Protein AF-A0A495JTK8-F1 (afdb_monomer)

Foldseek 3Di:
DDDDDDPLVVLLVVLVVLLVVLVVLQVVLVVVVVVVVVVVVVQDDDPVSVVVVVVDDCVVVNVVSNVSSVVSNVVSVVSNVVSVVSVVVVVVVVVVVVVVVVVVPPDPDD

pLDDT: mean 86.14, std 15.95, range [39.78, 97.94]

Sequence (110 aa):
MNFVHMETTATAGAMDGIETAGREFGNAWSTLKGRIAADEAGIGSGQLAQAFLPRYQPDPVNSTADELSDAFLGRASVGRQCVEDYLAADRFGASGFGTATDLATRGPGG

Structure (mmCIF, N/CA/C/O backbone):
data_AF-A0A495JTK8-F1
#
_entry.id   AF-A0A495JTK8-F1
#
loop_
_atom_site.group_PDB
_atom_site.id
_atom_site.type_symbol
_atom_site.label_atom_id
_atom_site.label_alt_id
_atom_site.label_comp_id
_atom_site.label_asym_id
_atom_site.label_entity_id
_atom_site.label_seq_id
_atom_site.pdbx_PDB_ins_code
_atom_site.Cartn_x
_atom_site.Cartn_y
_atom_site.Cartn_z
_atom_site.occupancy
_atom_site.B_iso_or_equiv
_atom_site.auth_seq_id
_atom_site.auth_comp_id
_atom_site.auth_asym_id
_atom_site.auth_atom_id
_atom_site.pdbx_PDB_model_num
ATOM 1 N N . MET A 1 1 ? 33.273 -3.454 -22.590 1.00 39.78 1 MET A N 1
ATOM 2 C CA . MET A 1 1 ? 32.315 -2.641 -21.811 1.00 39.78 1 MET A CA 1
ATOM 3 C C . MET A 1 1 ? 31.013 -3.413 -21.757 1.00 39.78 1 MET A C 1
ATOM 5 O O . MET A 1 1 ? 30.542 -3.803 -22.814 1.00 39.78 1 MET A O 1
ATOM 9 N N . ASN A 1 2 ? 30.503 -3.709 -20.561 1.00 48.50 2 ASN A N 1
ATOM 10 C CA . ASN A 1 2 ? 29.192 -4.335 -20.393 1.00 48.50 2 ASN A CA 1
ATOM 11 C C . ASN A 1 2 ? 28.181 -3.207 -20.172 1.00 48.50 2 ASN A C 1
ATOM 13 O O . ASN A 1 2 ? 28.304 -2.477 -19.189 1.00 48.50 2 ASN A O 1
ATOM 17 N N . PHE A 1 3 ? 27.264 -3.002 -21.111 1.00 60.66 3 PHE A N 1
ATOM 18 C CA . PHE A 1 3 ? 26.199 -2.020 -20.944 1.00 60.66 3 PHE A CA 1
ATOM 19 C C . PHE A 1 3 ? 25.089 -2.666 -20.117 1.00 60.66 3 PHE A C 1
ATOM 21 O O . PHE A 1 3 ? 24.666 -3.779 -20.414 1.00 60.66 3 PHE A O 1
ATOM 28 N N . VAL A 1 4 ? 24.635 -1.989 -19.063 1.00 67.81 4 VAL A N 1
ATOM 29 C CA . VAL A 1 4 ? 23.471 -2.448 -18.300 1.00 67.81 4 VAL A CA 1
ATOM 30 C C . VAL A 1 4 ? 22.227 -2.056 -19.092 1.00 67.81 4 VAL A C 1
ATOM 32 O O . VAL A 1 4 ? 21.927 -0.869 -19.217 1.00 67.81 4 VAL A O 1
ATOM 35 N N . HIS 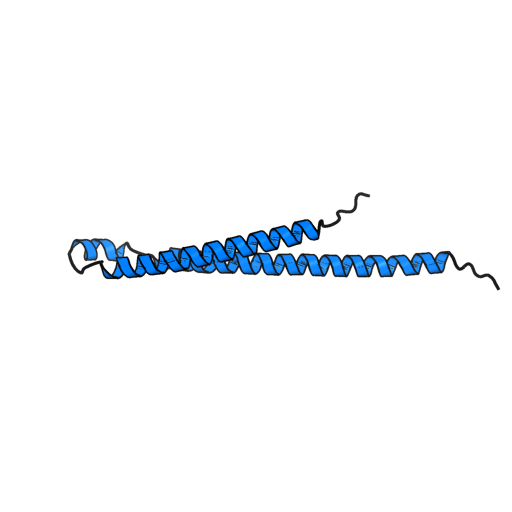A 1 5 ? 21.534 -3.047 -19.652 1.00 84.50 5 HIS A N 1
ATOM 36 C CA . HIS A 1 5 ? 20.224 -2.859 -20.270 1.00 84.50 5 HIS A CA 1
ATOM 37 C C . HIS A 1 5 ? 19.130 -3.105 -19.226 1.00 84.50 5 HIS A C 1
ATOM 39 O O . HIS A 1 5 ? 19.242 -4.030 -18.419 1.00 84.50 5 HIS A O 1
ATOM 45 N N . MET A 1 6 ? 18.095 -2.266 -19.204 1.00 87.12 6 MET A N 1
ATOM 46 C CA . MET A 1 6 ? 16.938 -2.504 -18.343 1.00 87.12 6 MET A CA 1
ATOM 47 C C . MET A 1 6 ? 16.081 -3.614 -18.952 1.00 87.12 6 MET A C 1
ATOM 49 O O . MET A 1 6 ? 15.661 -3.513 -20.101 1.00 87.12 6 MET A O 1
ATOM 53 N N . GLU A 1 7 ? 15.743 -4.630 -18.161 1.00 93.25 7 GLU A N 1
ATOM 54 C CA . GLU A 1 7 ? 14.742 -5.639 -18.528 1.00 93.25 7 GLU A CA 1
ATOM 55 C C . GLU A 1 7 ? 13.328 -5.047 -18.411 1.00 93.25 7 GLU A C 1
ATOM 57 O O . GLU A 1 7 ? 12.578 -5.333 -17.477 1.00 93.25 7 GLU A O 1
ATOM 62 N N . THR A 1 8 ? 12.971 -4.177 -19.356 1.00 92.44 8 THR A N 1
ATOM 63 C CA . THR A 1 8 ? 11.764 -3.330 -19.311 1.00 92.44 8 THR A CA 1
AT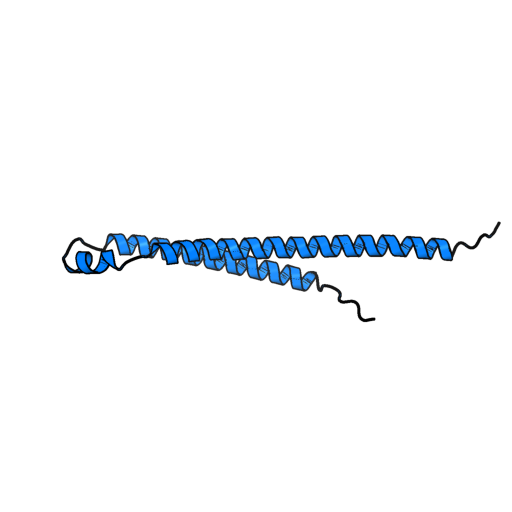OM 64 C C . THR A 1 8 ? 10.468 -4.114 -19.111 1.00 92.44 8 THR A C 1
ATOM 66 O O . THR A 1 8 ? 9.603 -3.676 -18.358 1.00 92.44 8 THR A O 1
ATOM 69 N N . THR A 1 9 ? 10.348 -5.305 -19.709 1.00 93.06 9 THR A N 1
ATOM 70 C CA . THR A 1 9 ? 9.172 -6.177 -19.530 1.00 93.06 9 THR A CA 1
ATOM 71 C C . THR A 1 9 ? 9.074 -6.703 -18.099 1.00 93.06 9 THR A C 1
ATOM 73 O O . THR A 1 9 ? 8.007 -6.644 -17.489 1.00 93.06 9 THR A O 1
ATOM 76 N N . ALA A 1 10 ? 10.186 -7.182 -17.535 1.00 94.00 10 ALA A N 1
ATOM 77 C CA . ALA A 1 10 ? 10.214 -7.676 -16.162 1.00 94.00 10 ALA A CA 1
ATOM 78 C C . ALA A 1 10 ? 9.978 -6.539 -15.157 1.00 94.00 10 ALA A C 1
ATOM 80 O O . ALA A 1 10 ? 9.245 -6.713 -14.186 1.00 94.00 10 ALA A O 1
ATOM 81 N N . THR A 1 11 ? 10.553 -5.358 -15.406 1.00 94.25 11 THR A N 1
ATOM 82 C CA . THR A 1 11 ? 10.344 -4.172 -14.568 1.00 94.25 11 THR A CA 1
ATOM 83 C C . THR A 1 11 ? 8.893 -3.693 -14.612 1.00 94.25 11 THR A C 1
ATOM 85 O O . THR A 1 11 ? 8.322 -3.446 -13.552 1.00 94.25 11 THR A O 1
ATOM 88 N N . ALA A 1 12 ? 8.269 -3.618 -15.792 1.00 94.94 12 ALA A N 1
ATOM 89 C CA . ALA A 1 12 ? 6.854 -3.265 -15.918 1.00 94.94 12 ALA A CA 1
ATOM 90 C C . ALA A 1 12 ? 5.954 -4.268 -15.178 1.00 94.94 12 ALA A C 1
ATOM 92 O O . ALA A 1 12 ? 5.139 -3.863 -14.352 1.00 94.94 12 ALA A O 1
ATOM 93 N N . GLY A 1 13 ? 6.183 -5.573 -15.372 1.00 96.56 13 GLY A N 1
ATOM 94 C CA . GLY A 1 13 ? 5.437 -6.615 -14.661 1.00 96.56 13 GLY A CA 1
ATOM 95 C C . GLY A 1 13 ? 5.605 -6.549 -13.138 1.00 96.56 13 GLY A C 1
ATOM 96 O O . GLY A 1 13 ? 4.649 -6.768 -12.395 1.00 96.56 13 GLY A O 1
ATOM 97 N N . ALA A 1 14 ? 6.793 -6.183 -12.645 1.00 96.88 14 ALA A N 1
ATOM 98 C CA . ALA A 1 14 ? 7.002 -5.952 -11.218 1.00 96.88 14 ALA A CA 1
ATOM 99 C C . ALA A 1 14 ? 6.182 -4.757 -10.696 1.00 96.88 14 ALA A C 1
ATOM 101 O O . ALA A 1 14 ? 5.655 -4.826 -9.586 1.00 96.88 14 ALA A O 1
ATOM 102 N N . MET A 1 15 ? 6.037 -3.680 -11.480 1.00 97.94 15 MET A N 1
ATOM 103 C CA . MET A 1 15 ? 5.210 -2.530 -11.089 1.00 97.94 15 MET A CA 1
ATOM 104 C C . MET A 1 15 ? 3.720 -2.878 -11.050 1.00 97.94 15 MET A C 1
ATOM 106 O O . MET A 1 15 ? 3.031 -2.450 -10.126 1.00 97.94 15 MET A O 1
ATOM 110 N N . ASP A 1 16 ? 3.237 -3.709 -11.974 1.00 97.50 16 ASP A N 1
ATOM 111 C CA . ASP A 1 16 ? 1.857 -4.214 -11.941 1.00 97.50 16 ASP A CA 1
ATOM 112 C C . ASP A 1 16 ? 1.599 -5.082 -10.698 1.00 97.50 16 ASP A C 1
ATOM 114 O O . ASP A 1 16 ? 0.543 -4.986 -10.065 1.00 97.50 16 ASP A O 1
ATOM 118 N N . GLY A 1 17 ? 2.591 -5.882 -10.291 1.00 97.25 17 GLY A N 1
ATOM 119 C CA . GLY A 1 17 ? 2.548 -6.641 -9.040 1.00 97.25 17 GLY A CA 1
ATOM 120 C C . GLY A 1 17 ? 2.470 -5.742 -7.802 1.00 97.25 17 GLY A C 1
ATOM 121 O O . GLY A 1 17 ? 1.657 -5.990 -6.912 1.00 97.25 17 GLY A O 1
ATOM 122 N N . ILE A 1 18 ? 3.264 -4.667 -7.759 1.00 97.19 18 ILE A N 1
ATOM 123 C CA . ILE A 1 18 ? 3.231 -3.677 -6.670 1.00 97.19 18 ILE A CA 1
ATOM 124 C C . ILE A 1 18 ? 1.872 -2.973 -6.609 1.00 97.19 18 ILE A C 1
ATOM 126 O O . ILE A 1 18 ? 1.310 -2.820 -5.526 1.00 97.19 18 ILE A O 1
ATOM 130 N N . GLU A 1 19 ? 1.328 -2.562 -7.756 1.00 97.31 19 GLU A N 1
ATOM 131 C CA . GLU A 1 19 ? 0.006 -1.941 -7.817 1.00 97.31 19 GLU A CA 1
ATOM 132 C C . GLU A 1 19 ? -1.084 -2.891 -7.315 1.00 97.31 19 GLU A C 1
ATOM 134 O O . GLU A 1 19 ? -1.927 -2.495 -6.508 1.00 97.31 19 GLU A O 1
ATOM 139 N N . THR A 1 20 ? -1.050 -4.147 -7.761 1.00 97.44 20 THR A N 1
ATOM 140 C CA . THR A 1 20 ? -2.013 -5.173 -7.345 1.00 97.44 20 THR A CA 1
ATOM 141 C C . THR A 1 20 ? -1.966 -5.378 -5.833 1.00 97.44 20 THR A C 1
ATOM 143 O O . THR A 1 20 ? -3.002 -5.282 -5.177 1.00 97.44 20 THR A O 1
ATOM 146 N N . ALA A 1 21 ? -0.769 -5.548 -5.262 1.00 96.56 21 ALA A N 1
ATOM 147 C CA . ALA A 1 21 ? -0.587 -5.683 -3.818 1.00 96.56 21 ALA A CA 1
ATOM 148 C C . ALA A 1 21 ? -1.090 -4.448 -3.047 1.00 96.56 21 ALA A C 1
ATOM 150 O O . ALA A 1 21 ? -1.743 -4.590 -2.014 1.00 96.56 21 ALA A O 1
ATOM 151 N N . GLY A 1 22 ? -0.842 -3.240 -3.566 1.00 96.62 22 GLY A N 1
ATOM 152 C CA . GLY A 1 22 ? -1.364 -1.998 -2.992 1.00 96.62 22 GLY A CA 1
ATOM 153 C C . GLY A 1 22 ? -2.894 -1.962 -2.958 1.00 96.62 22 GLY A C 1
ATOM 154 O O . GLY A 1 22 ? -3.482 -1.648 -1.925 1.00 96.62 22 GLY A O 1
ATOM 155 N N . ARG A 1 23 ? -3.557 -2.354 -4.056 1.00 96.81 23 ARG A N 1
ATOM 156 C CA . ARG A 1 23 ? -5.028 -2.422 -4.136 1.00 96.81 23 ARG A CA 1
ATOM 157 C C . ARG A 1 23 ? -5.612 -3.484 -3.206 1.00 96.81 23 ARG A C 1
ATOM 159 O O . ARG A 1 23 ? -6.606 -3.222 -2.532 1.00 96.81 23 ARG A O 1
ATOM 166 N N . GLU A 1 24 ? -5.009 -4.670 -3.161 1.00 96.88 24 GLU A N 1
ATOM 167 C CA . GLU A 1 24 ? -5.424 -5.747 -2.255 1.00 96.88 24 GLU A CA 1
ATOM 168 C C . GLU A 1 24 ? -5.326 -5.309 -0.793 1.00 96.88 24 GLU A C 1
ATOM 170 O O . GLU A 1 24 ? -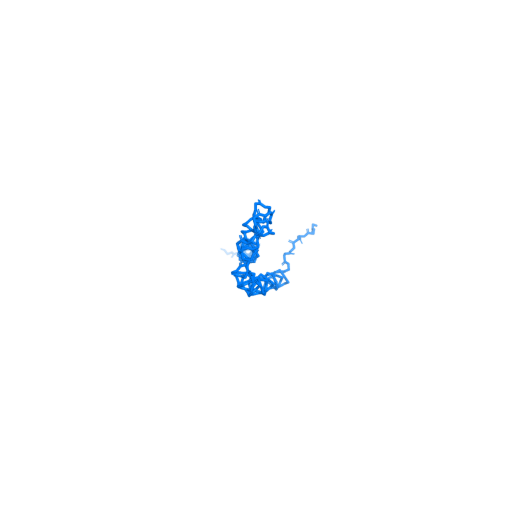6.285 -5.467 -0.033 1.00 96.88 24 GLU A O 1
ATOM 175 N N . PHE A 1 25 ? -4.202 -4.690 -0.423 1.00 96.81 25 PHE A N 1
ATOM 176 C CA . PHE A 1 25 ? -4.003 -4.132 0.906 1.00 96.81 25 PHE A CA 1
ATOM 177 C C . PHE A 1 25 ? -5.046 -3.055 1.230 1.00 96.81 25 PHE A C 1
ATOM 179 O O . PHE A 1 25 ? -5.713 -3.157 2.259 1.00 96.81 25 PHE A O 1
ATOM 186 N N . GLY A 1 26 ? -5.246 -2.068 0.350 1.00 96.38 26 GLY A N 1
ATOM 187 C CA . GLY A 1 26 ? -6.215 -0.988 0.562 1.00 96.38 26 GLY A CA 1
ATOM 188 C C . GLY A 1 26 ? -7.650 -1.496 0.751 1.00 96.38 26 GLY A C 1
ATOM 189 O O . GLY A 1 26 ? -8.355 -1.054 1.661 1.00 96.38 26 GLY A O 1
ATOM 190 N N . ASN A 1 27 ? -8.070 -2.489 -0.038 1.00 96.62 27 ASN A N 1
ATOM 191 C CA . ASN A 1 27 ? -9.393 -3.111 0.087 1.00 96.62 27 ASN A CA 1
ATOM 192 C C . ASN A 1 27 ? -9.559 -3.869 1.414 1.00 96.62 27 ASN A C 1
ATOM 194 O O . ASN A 1 27 ? -10.583 -3.735 2.099 1.00 96.62 27 ASN A O 1
ATOM 198 N N . ALA A 1 28 ? -8.553 -4.665 1.790 1.00 97.06 28 ALA A N 1
ATOM 199 C CA . ALA A 1 28 ? -8.557 -5.406 3.048 1.00 97.06 28 ALA A CA 1
ATOM 200 C C . ALA A 1 28 ? -8.564 -4.452 4.252 1.00 97.06 28 ALA A C 1
ATOM 202 O O . ALA A 1 28 ? -9.345 -4.638 5.190 1.00 97.06 28 ALA A O 1
ATOM 203 N N . TRP A 1 29 ? -7.748 -3.399 4.196 1.00 96.00 29 TRP A N 1
ATOM 204 C CA . TRP A 1 29 ? -7.669 -2.376 5.228 1.00 96.00 29 TRP A CA 1
ATOM 205 C C . TRP A 1 29 ? -8.985 -1.609 5.381 1.00 96.00 29 TRP A C 1
ATOM 207 O O . TRP A 1 29 ? -9.497 -1.514 6.492 1.00 96.00 29 TRP A O 1
ATOM 217 N N . SER A 1 30 ? -9.597 -1.151 4.283 1.00 95.38 30 SER A N 1
ATOM 218 C CA . SER A 1 30 ? -10.902 -0.471 4.309 1.00 95.38 30 SER A CA 1
ATOM 219 C C . SER A 1 30 ? -11.982 -1.321 4.993 1.00 95.38 30 SER A C 1
ATOM 221 O O . SER A 1 30 ? -12.725 -0.836 5.850 1.00 95.38 30 SER A O 1
ATOM 223 N N . THR A 1 31 ? -12.006 -2.622 4.688 1.00 96.31 31 THR A N 1
ATOM 224 C CA . THR A 1 31 ? -12.929 -3.578 5.315 1.00 96.31 31 THR A CA 1
ATOM 225 C C . THR A 1 31 ? -12.670 -3.715 6.818 1.00 96.31 31 THR A C 1
ATOM 227 O O . THR A 1 31 ? -13.606 -3.679 7.619 1.00 96.31 31 THR A O 1
ATOM 230 N N . LEU A 1 32 ? -11.406 -3.869 7.224 1.00 95.50 32 LEU A N 1
ATOM 231 C CA . LEU A 1 32 ? -11.027 -3.994 8.634 1.00 95.50 32 LEU A CA 1
ATOM 232 C C . LEU A 1 32 ? -11.316 -2.715 9.421 1.00 95.50 32 LEU A C 1
ATOM 234 O O . LEU A 1 32 ? -11.879 -2.797 10.509 1.00 95.50 32 LEU A O 1
ATOM 238 N N . LYS A 1 33 ? -11.016 -1.547 8.854 1.00 94.38 33 LYS A N 1
ATOM 239 C CA . LYS A 1 33 ? -11.293 -0.238 9.451 1.00 94.38 33 LYS A CA 1
ATOM 240 C C . LYS A 1 33 ? -12.786 -0.048 9.720 1.00 94.38 33 LYS A C 1
ATOM 242 O O . LYS A 1 33 ? -13.160 0.397 10.801 1.00 94.38 33 LYS A O 1
ATOM 247 N N . GLY A 1 34 ? -13.646 -0.467 8.788 1.00 93.56 34 GLY A N 1
ATOM 248 C CA . GLY A 1 34 ? -15.098 -0.465 8.992 1.00 93.56 34 GLY A CA 1
ATOM 249 C C . GLY A 1 34 ? -15.550 -1.371 10.144 1.00 93.56 34 GLY A C 1
ATOM 250 O O . GLY A 1 34 ? -16.424 -0.990 10.919 1.00 93.56 34 GLY A O 1
ATOM 251 N N . ARG A 1 35 ? -14.931 -2.550 10.298 1.00 94.56 35 ARG A N 1
ATOM 252 C CA . ARG A 1 35 ? -15.212 -3.462 11.422 1.00 94.56 35 ARG A CA 1
ATOM 253 C C . ARG A 1 35 ? -14.735 -2.891 12.757 1.00 94.56 35 ARG A C 1
ATOM 255 O O . ARG A 1 35 ? -15.491 -2.937 13.716 1.00 94.56 35 ARG A O 1
ATOM 262 N N . ILE A 1 36 ? -13.537 -2.305 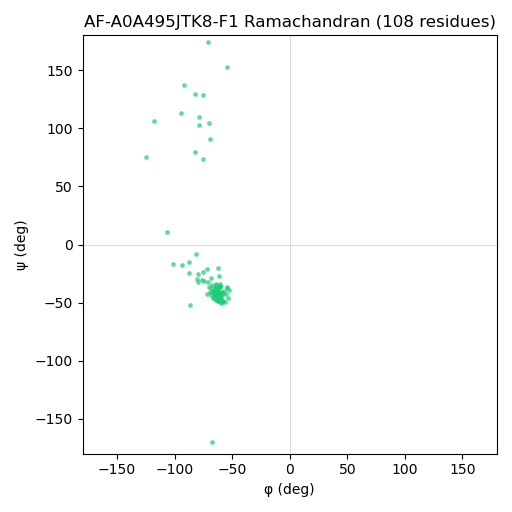12.795 1.00 92.69 36 ILE A N 1
ATOM 263 C CA . ILE A 1 36 ? -13.000 -1.633 13.987 1.00 92.69 36 ILE A CA 1
ATOM 264 C C . ILE A 1 36 ? -13.950 -0.521 14.434 1.00 92.69 36 ILE A C 1
ATOM 266 O O . ILE A 1 36 ? -14.348 -0.503 15.590 1.00 92.69 36 ILE A O 1
ATOM 270 N N . ALA A 1 37 ? -14.389 0.344 13.517 1.00 91.69 37 ALA A N 1
ATOM 271 C CA . ALA A 1 37 ? -15.329 1.418 13.842 1.00 91.69 37 ALA A CA 1
ATOM 272 C C . ALA A 1 37 ? -16.675 0.890 14.383 1.00 91.69 37 ALA A C 1
ATOM 274 O O . ALA A 1 37 ? -17.272 1.490 15.278 1.00 91.69 37 ALA A O 1
ATOM 275 N N . ALA A 1 38 ? -17.159 -0.245 13.865 1.00 92.19 38 ALA A N 1
ATOM 276 C CA . ALA A 1 38 ? -18.366 -0.892 14.376 1.00 92.19 38 ALA A CA 1
ATOM 277 C C . ALA A 1 38 ? -18.169 -1.460 15.795 1.00 92.19 38 ALA A C 1
ATOM 279 O O . ALA A 1 38 ? -19.052 -1.309 16.638 1.00 92.19 38 ALA A O 1
ATOM 280 N N . ASP A 1 39 ? -17.013 -2.067 16.071 1.00 91.38 39 ASP A N 1
ATOM 281 C CA . ASP A 1 39 ? -16.674 -2.608 17.391 1.00 91.38 39 ASP A CA 1
ATOM 282 C C . ASP A 1 39 ? -16.424 -1.486 18.420 1.00 91.38 39 ASP A C 1
ATOM 284 O O . ASP A 1 39 ? -16.838 -1.593 19.576 1.00 91.38 39 ASP A O 1
ATOM 288 N N . GLU A 1 40 ? -15.820 -0.371 17.998 1.00 91.25 40 GLU A N 1
ATOM 289 C CA . GLU A 1 40 ? -15.617 0.836 18.81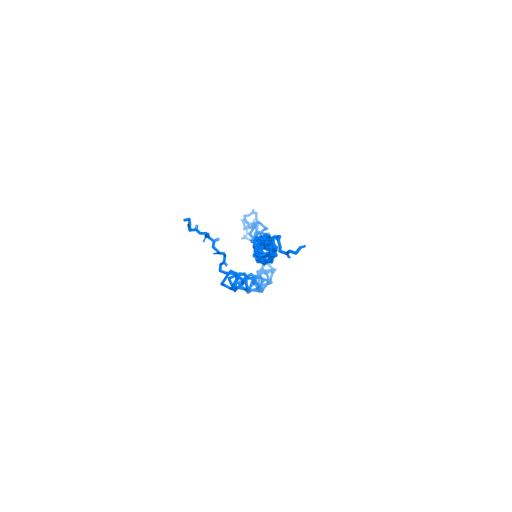1 1.00 91.25 40 GLU A CA 1
ATOM 290 C C . GLU A 1 40 ? -16.938 1.445 19.288 1.00 91.25 40 GLU A C 1
ATOM 292 O O . GLU A 1 40 ? -17.027 1.893 20.431 1.00 91.25 40 GLU A O 1
ATOM 297 N N . ALA A 1 41 ? -17.992 1.406 18.466 1.00 87.44 41 ALA A N 1
ATOM 298 C CA . ALA A 1 41 ? -19.328 1.844 18.875 1.00 87.44 41 ALA A CA 1
ATOM 299 C C . ALA A 1 41 ? -19.902 1.002 20.035 1.00 87.44 41 ALA A C 1
ATOM 301 O O . ALA A 1 41 ? -20.798 1.455 20.749 1.00 87.44 41 ALA A O 1
ATOM 302 N N . GLY A 1 42 ? -19.380 -0.212 20.240 1.00 88.88 42 GLY A N 1
ATOM 303 C CA . GLY A 1 42 ? -19.698 -1.080 21.372 1.00 88.88 42 GLY A CA 1
ATOM 304 C C . GLY A 1 42 ? -18.929 -0.750 22.656 1.00 88.88 42 GLY A C 1
ATOM 305 O O . GLY A 1 42 ? -19.248 -1.305 23.713 1.00 88.88 42 GLY A O 1
ATOM 306 N N . ILE A 1 43 ? -17.940 0.150 22.612 1.00 89.31 43 ILE A N 1
ATOM 307 C CA . ILE A 1 43 ? -17.238 0.611 23.812 1.00 89.31 43 ILE A CA 1
ATOM 308 C C . ILE A 1 43 ? -18.216 1.467 24.625 1.00 89.31 43 ILE A C 1
ATOM 310 O O . ILE A 1 43 ? -18.527 2.605 24.283 1.00 89.31 43 ILE A O 1
ATOM 314 N N . GLY A 1 44 ? -18.738 0.893 25.711 1.00 88.62 44 GLY A N 1
ATOM 315 C CA . GLY A 1 44 ? -19.673 1.577 26.605 1.00 88.62 44 GLY A CA 1
ATOM 316 C C . GLY A 1 44 ? -19.043 2.740 27.383 1.00 88.62 44 GLY A C 1
ATOM 317 O O . GLY A 1 44 ? -17.904 3.129 27.168 1.00 88.62 44 GLY A O 1
ATOM 318 N N . SER A 1 45 ? -19.772 3.278 28.361 1.00 90.56 45 SER A N 1
ATOM 319 C CA . SER A 1 45 ? -19.327 4.417 29.187 1.00 90.56 45 SER A CA 1
ATOM 320 C C . SER A 1 45 ? -18.940 4.043 30.627 1.00 90.56 45 SER A C 1
ATOM 322 O O . SER A 1 45 ? -18.753 4.915 31.476 1.00 90.56 45 SER A O 1
ATOM 324 N N . GLY A 1 46 ? -18.826 2.743 30.922 1.00 94.06 46 GLY A N 1
ATOM 325 C CA . GLY A 1 46 ? -18.496 2.235 32.257 1.00 94.06 46 GLY A CA 1
ATOM 326 C C . GLY A 1 46 ? -17.042 2.483 32.680 1.00 94.06 46 GLY A C 1
ATOM 327 O O . GLY A 1 46 ? -16.205 2.912 31.888 1.00 94.06 46 GLY A O 1
ATOM 328 N N . GLN A 1 47 ? -16.714 2.142 33.932 1.00 94.00 47 GLN A N 1
ATOM 329 C CA . GLN A 1 47 ? -15.373 2.352 34.510 1.00 94.00 47 GLN A CA 1
ATOM 330 C C . GLN A 1 47 ? -14.240 1.729 33.677 1.00 94.00 47 GLN A C 1
ATOM 332 O O . GLN A 1 47 ? -13.170 2.322 33.554 1.00 94.00 47 GLN A O 1
ATOM 337 N N . LEU A 1 48 ? -14.476 0.564 33.062 1.00 92.81 48 LEU A N 1
ATOM 338 C CA . LEU A 1 48 ? -13.490 -0.069 32.183 1.00 92.81 48 LEU A CA 1
ATOM 339 C C . LEU A 1 48 ? -13.218 0.772 30.927 1.00 92.81 48 LEU A C 1
ATOM 341 O O . LEU A 1 48 ? -12.062 0.954 30.555 1.00 92.81 48 LEU A O 1
ATOM 345 N N . ALA A 1 49 ? -14.260 1.327 30.305 1.00 93.44 49 ALA A N 1
ATOM 346 C CA . ALA A 1 49 ? -14.109 2.186 29.136 1.00 93.44 49 ALA A CA 1
ATOM 347 C C . ALA A 1 49 ? -13.399 3.499 29.486 1.00 93.44 49 ALA A C 1
ATOM 349 O O . ALA A 1 49 ? -12.497 3.917 28.766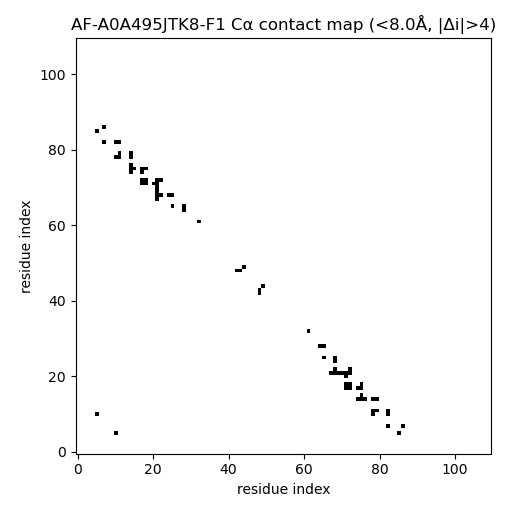 1.00 93.44 49 ALA A O 1
ATOM 350 N N . GLN A 1 50 ? -13.720 4.096 30.639 1.00 93.94 50 GLN A N 1
ATOM 351 C CA . GLN A 1 50 ? -13.020 5.282 31.147 1.00 93.94 50 GLN A CA 1
ATOM 352 C C . GLN A 1 50 ? -11.521 5.026 31.381 1.00 93.94 50 GLN A C 1
ATOM 354 O O . GLN A 1 50 ? -10.706 5.917 31.160 1.00 93.94 50 GLN A O 1
ATOM 359 N N . ALA A 1 51 ? -11.143 3.811 31.790 1.00 95.06 51 ALA A N 1
ATOM 360 C CA . ALA A 1 51 ? -9.743 3.412 31.950 1.00 95.06 51 ALA A CA 1
ATOM 361 C C . ALA A 1 51 ? -9.042 3.033 30.627 1.00 95.06 51 ALA A C 1
ATOM 363 O O . ALA A 1 51 ? -7.810 3.109 30.544 1.00 95.06 51 ALA A O 1
ATOM 364 N N . PHE A 1 52 ? -9.802 2.605 29.615 1.00 93.38 52 PHE A N 1
ATOM 365 C CA . PHE A 1 52 ? -9.299 2.158 28.313 1.00 93.38 52 PHE A CA 1
ATOM 366 C C . PHE A 1 52 ? -9.104 3.312 27.324 1.00 93.38 52 PHE A C 1
ATOM 368 O O . PHE A 1 52 ? -8.010 3.467 26.783 1.00 93.38 52 PHE A O 1
ATOM 375 N N . LEU A 1 53 ? -10.133 4.143 27.131 1.00 92.12 53 LEU A N 1
ATOM 376 C CA . LEU A 1 53 ? -10.183 5.185 26.098 1.00 92.12 53 LEU A CA 1
ATOM 377 C C . LEU A 1 53 ? -8.979 6.144 26.104 1.00 92.12 53 LEU A C 1
ATOM 379 O O . LEU A 1 53 ? -8.471 6.426 25.025 1.00 92.12 53 LEU A O 1
ATOM 383 N N . PRO A 1 54 ? -8.427 6.587 27.254 1.00 93.06 54 PRO A N 1
ATOM 384 C CA . PRO A 1 54 ? -7.247 7.457 27.246 1.00 93.06 54 PRO A CA 1
ATOM 385 C C . PRO A 1 54 ? -6.006 6.817 26.605 1.00 93.06 54 PRO A C 1
ATOM 387 O O . PRO A 1 54 ? -5.137 7.523 26.096 1.00 93.06 54 PRO A O 1
ATOM 390 N N . ARG A 1 55 ? -5.905 5.482 26.643 1.00 93.25 55 ARG A N 1
ATOM 391 C CA . ARG A 1 55 ? -4.794 4.713 26.058 1.00 93.25 55 ARG A CA 1
ATOM 392 C C . ARG A 1 55 ? -5.090 4.234 24.642 1.00 93.25 55 ARG A C 1
ATOM 394 O O . ARG A 1 55 ? -4.166 3.839 23.936 1.00 93.25 55 ARG A O 1
ATOM 401 N N . TYR A 1 56 ? -6.356 4.233 24.247 1.00 92.75 56 TYR A N 1
ATOM 402 C CA . TYR A 1 56 ? -6.776 3.821 22.923 1.00 92.75 56 TYR A CA 1
ATOM 403 C C . TYR A 1 56 ? -6.523 4.957 21.928 1.00 92.75 56 TYR A C 1
ATOM 405 O O . TYR A 1 56 ? -7.237 5.953 21.916 1.00 92.75 56 TYR A O 1
ATOM 413 N N . GLN A 1 57 ? -5.458 4.823 21.137 1.00 90.25 57 GLN A N 1
ATOM 414 C CA . GLN A 1 57 ? -4.982 5.837 20.190 1.00 90.25 57 GLN A CA 1
ATOM 415 C C . GLN A 1 57 ? -4.893 5.216 18.786 1.00 90.25 57 GLN A C 1
ATOM 417 O O . GLN A 1 57 ? -3.798 4.849 18.353 1.00 90.25 57 GLN A O 1
ATOM 422 N N . PRO A 1 58 ? -6.029 5.010 18.095 1.00 90.31 5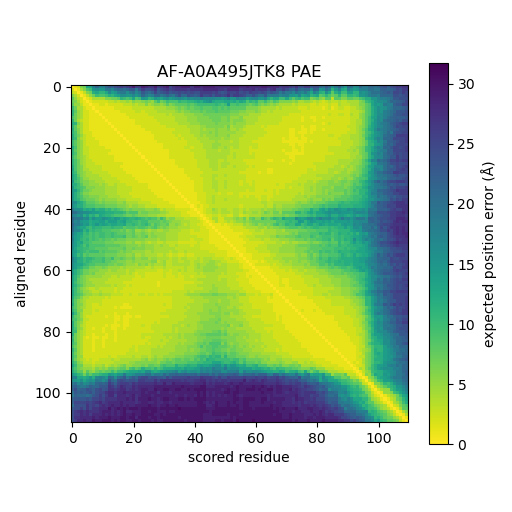8 PRO A N 1
ATOM 423 C CA . PRO A 1 58 ? -6.045 4.313 16.808 1.00 90.31 58 PRO A CA 1
ATOM 424 C C . PRO A 1 58 ? -5.514 5.172 15.648 1.00 90.31 58 PRO A C 1
ATOM 426 O O . PRO A 1 58 ? -5.031 4.625 14.655 1.00 90.31 58 PRO A O 1
ATOM 429 N N . ASP A 1 59 ? -5.557 6.501 15.772 1.00 90.56 59 ASP A N 1
ATOM 430 C CA . ASP A 1 59 ? -5.274 7.434 14.674 1.00 90.56 59 ASP A CA 1
ATOM 431 C C . ASP A 1 59 ? -3.920 7.218 13.979 1.00 90.56 59 ASP A C 1
ATOM 433 O O . ASP A 1 59 ? -3.921 7.146 12.750 1.00 90.56 59 ASP A O 1
ATOM 437 N N . PRO A 1 60 ? -2.781 7.030 14.682 1.00 91.75 60 PRO A N 1
ATOM 438 C CA . PRO A 1 60 ? -1.495 6.836 14.012 1.00 91.75 60 PRO A CA 1
ATOM 439 C C . PRO A 1 60 ? -1.432 5.553 13.176 1.00 91.75 60 PRO A C 1
ATOM 441 O O . PRO A 1 60 ? -0.791 5.519 12.127 1.00 91.75 60 PRO A O 1
ATOM 444 N N . VAL A 1 61 ? -2.089 4.482 13.631 1.00 89.88 61 VAL A N 1
ATOM 445 C CA . VAL A 1 61 ? -2.148 3.218 12.883 1.00 89.88 61 VAL A CA 1
ATOM 446 C C . VAL A 1 61 ? -3.048 3.389 11.667 1.00 89.88 61 VAL A C 1
ATOM 448 O O . VAL A 1 61 ? -2.681 2.965 10.572 1.00 89.88 61 VAL A O 1
ATOM 451 N N . ASN A 1 62 ? -4.187 4.062 11.850 1.00 92.31 62 ASN A N 1
ATOM 452 C CA . ASN A 1 62 ? -5.134 4.315 10.778 1.00 92.31 62 ASN A CA 1
ATOM 453 C C . ASN A 1 62 ? -4.520 5.154 9.656 1.00 92.31 62 ASN A C 1
ATOM 455 O O . ASN A 1 62 ? -4.610 4.758 8.497 1.00 92.31 62 ASN A O 1
ATOM 459 N N . SER A 1 63 ? -3.861 6.264 9.997 1.00 93.12 63 SER A N 1
ATOM 460 C CA . SER A 1 63 ? -3.215 7.131 9.009 1.00 93.12 63 SER A CA 1
ATOM 461 C C . SER A 1 63 ? -2.069 6.418 8.294 1.00 93.12 63 SER A C 1
ATOM 463 O O . SER A 1 63 ? -1.993 6.462 7.073 1.00 93.12 63 SER A O 1
ATOM 465 N N . THR A 1 64 ? -1.225 5.684 9.028 1.00 94.25 64 THR A N 1
ATOM 466 C CA . THR A 1 64 ? -0.103 4.938 8.434 1.00 94.25 64 THR A CA 1
ATOM 467 C C . THR A 1 64 ? -0.592 3.881 7.444 1.00 94.25 64 THR A C 1
ATOM 469 O O . THR A 1 64 ? 0.003 3.693 6.385 1.00 94.25 64 THR A O 1
ATOM 472 N N . ALA A 1 65 ? -1.671 3.169 7.778 1.00 93.12 65 ALA A N 1
ATOM 473 C CA . ALA A 1 65 ? -2.248 2.176 6.884 1.00 93.12 65 ALA A CA 1
ATOM 474 C C . ALA A 1 65 ? -2.895 2.825 5.649 1.00 93.12 65 ALA A C 1
ATOM 476 O O . ALA A 1 65 ? -2.691 2.334 4.541 1.00 93.12 65 ALA A O 1
ATOM 477 N N . ASP A 1 66 ? -3.603 3.946 5.806 1.00 92.12 66 ASP A N 1
ATOM 478 C CA . ASP A 1 66 ? -4.148 4.693 4.665 1.00 92.12 66 ASP A CA 1
ATOM 479 C C . ASP A 1 66 ? -3.011 5.148 3.716 1.00 92.12 66 ASP A C 1
ATOM 481 O O . ASP A 1 66 ? -3.050 4.881 2.514 1.00 92.12 66 ASP A O 1
ATOM 485 N N . GLU A 1 67 ? -1.938 5.726 4.266 1.00 95.12 67 GLU A N 1
ATOM 486 C CA . GLU A 1 67 ? -0.765 6.196 3.513 1.00 95.12 67 GLU A CA 1
ATOM 487 C C . GLU A 1 67 ? -0.003 5.066 2.804 1.00 95.12 67 GLU A C 1
ATOM 489 O O . GLU A 1 67 ? 0.544 5.263 1.716 1.00 95.12 67 GLU A O 1
ATOM 494 N N . LEU A 1 68 ? 0.051 3.870 3.398 1.00 94.19 68 LEU A N 1
ATOM 495 C CA . LEU A 1 68 ? 0.792 2.742 2.835 1.00 94.19 68 LEU A CA 1
ATOM 496 C C . LEU A 1 68 ? 0.186 2.264 1.509 1.00 94.19 68 LEU A C 1
ATOM 498 O O . LEU A 1 68 ? 0.928 1.967 0.570 1.00 94.19 68 LEU A O 1
ATOM 502 N N . SER A 1 69 ? -1.146 2.220 1.420 1.00 89.44 69 SER A N 1
ATOM 503 C CA . SER A 1 69 ? -1.852 1.883 0.178 1.00 89.44 69 SER A CA 1
ATOM 504 C C . SER A 1 69 ? -1.486 2.866 -0.937 1.00 89.44 69 SER A C 1
ATOM 506 O O . SER A 1 69 ? -1.061 2.457 -2.021 1.00 89.44 69 SER A O 1
ATOM 508 N N . ASP A 1 70 ? -1.566 4.166 -0.652 1.00 92.75 70 ASP A N 1
ATOM 509 C CA . ASP A 1 70 ? -1.249 5.220 -1.617 1.00 92.75 70 ASP A CA 1
ATOM 510 C C . ASP A 1 70 ? 0.229 5.195 -2.029 1.00 92.75 70 ASP A C 1
ATOM 512 O O . ASP A 1 70 ? 0.562 5.373 -3.206 1.00 92.75 70 ASP A O 1
ATOM 516 N N . ALA A 1 71 ? 1.130 4.891 -1.091 1.00 95.81 71 ALA A N 1
ATOM 517 C CA . ALA A 1 71 ? 2.556 4.770 -1.363 1.00 95.81 71 ALA A CA 1
ATOM 518 C C . ALA A 1 71 ? 2.876 3.637 -2.353 1.00 95.81 71 ALA A C 1
ATOM 520 O O . ALA A 1 71 ? 3.750 3.811 -3.208 1.00 95.81 71 ALA A O 1
ATOM 521 N N . PHE A 1 72 ? 2.187 2.493 -2.278 1.00 94.62 72 PHE A N 1
ATOM 522 C CA . PHE A 1 72 ? 2.361 1.408 -3.251 1.00 94.62 72 PHE A CA 1
ATOM 523 C C . PHE A 1 72 ? 1.938 1.837 -4.657 1.00 94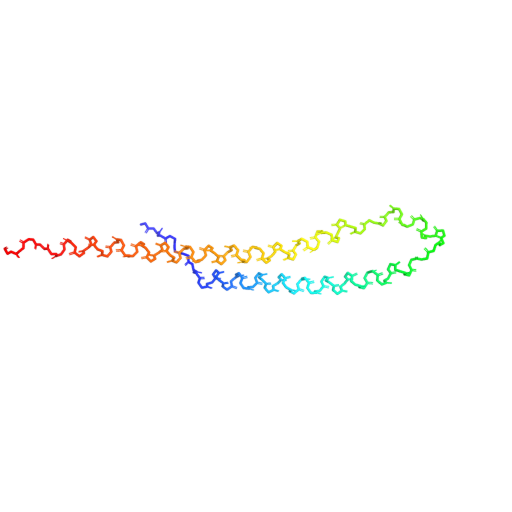.62 72 PHE A C 1
ATOM 525 O O . PHE A 1 72 ? 2.700 1.658 -5.610 1.00 94.62 72 PHE A O 1
ATOM 532 N N . LEU A 1 73 ? 0.765 2.462 -4.779 1.00 95.19 73 LEU A N 1
ATOM 533 C CA . LEU A 1 73 ? 0.241 2.935 -6.062 1.00 95.19 73 LEU A CA 1
ATOM 534 C C . LEU A 1 73 ? 1.147 4.008 -6.678 1.00 95.19 73 LEU A C 1
ATOM 536 O O . LEU A 1 73 ? 1.488 3.937 -7.861 1.00 95.19 73 LEU A O 1
ATOM 540 N N . GLY A 1 74 ? 1.603 4.962 -5.862 1.00 96.50 74 GLY A N 1
ATOM 541 C CA . GLY A 1 74 ? 2.539 5.999 -6.285 1.00 96.50 74 GLY A CA 1
ATOM 542 C C . GLY A 1 74 ? 3.861 5.417 -6.788 1.00 96.50 74 GLY A C 1
ATOM 543 O O . GLY A 1 74 ? 4.336 5.796 -7.858 1.00 96.50 74 GLY A O 1
ATOM 544 N N . ARG A 1 75 ? 4.437 4.442 -6.070 1.00 95.31 75 ARG A N 1
ATOM 545 C CA . ARG A 1 75 ? 5.685 3.772 -6.480 1.00 95.31 75 ARG A CA 1
ATOM 546 C C . ARG A 1 75 ? 5.527 2.981 -7.776 1.00 95.31 75 ARG A C 1
ATOM 548 O O . ARG A 1 75 ? 6.405 3.078 -8.628 1.00 95.31 75 ARG A O 1
ATOM 555 N N . ALA A 1 76 ? 4.424 2.251 -7.947 1.00 96.94 76 ALA A N 1
ATOM 556 C CA . ALA A 1 76 ? 4.135 1.538 -9.192 1.00 96.94 76 ALA A CA 1
ATOM 557 C C . ALA A 1 76 ? 4.027 2.504 -10.383 1.00 96.94 76 ALA A C 1
ATOM 559 O O . ALA A 1 76 ? 4.616 2.269 -11.438 1.00 96.94 76 ALA A O 1
ATOM 560 N N . SER A 1 77 ? 3.338 3.635 -10.193 1.00 97.25 77 SER A N 1
ATOM 561 C CA . SER A 1 77 ? 3.218 4.675 -11.217 1.00 97.25 77 SER A CA 1
ATOM 562 C C . SER A 1 77 ? 4.570 5.282 -11.593 1.00 97.25 77 SER A C 1
ATOM 564 O O . SER A 1 77 ? 4.884 5.385 -12.776 1.00 97.25 77 SER A O 1
ATOM 566 N N . VAL A 1 78 ? 5.384 5.664 -10.602 1.00 97.06 78 VAL A N 1
ATOM 567 C CA . VAL A 1 78 ? 6.728 6.217 -10.840 1.00 97.06 78 VAL A CA 1
ATOM 568 C C . VAL A 1 78 ? 7.612 5.197 -11.554 1.00 97.06 78 VAL A C 1
ATOM 570 O O . VAL A 1 78 ? 8.304 5.546 -12.505 1.00 97.06 78 VAL A O 1
ATOM 573 N N . GLY A 1 79 ? 7.564 3.926 -11.151 1.00 95.81 79 GLY A N 1
ATOM 574 C CA . GLY A 1 79 ? 8.345 2.879 -11.802 1.00 95.81 79 GLY A CA 1
ATOM 575 C C . GLY A 1 79 ? 7.962 2.661 -13.267 1.00 95.81 79 GLY A C 1
ATOM 576 O O . GLY A 1 79 ? 8.852 2.492 -14.099 1.00 95.81 79 GLY A O 1
ATOM 577 N N . ARG A 1 80 ? 6.669 2.734 -13.615 1.00 96.44 80 ARG A N 1
ATOM 578 C CA . ARG A 1 80 ? 6.228 2.700 -15.021 1.00 96.44 80 ARG A CA 1
ATOM 579 C C . ARG A 1 80 ? 6.758 3.887 -15.818 1.00 96.44 80 ARG A C 1
ATOM 581 O O . ARG A 1 80 ? 7.283 3.675 -16.906 1.00 96.44 80 ARG A O 1
ATOM 588 N N . GLN A 1 81 ? 6.716 5.091 -15.247 1.00 96.44 81 GLN A N 1
ATOM 589 C CA . GLN A 1 81 ? 7.300 6.269 -15.890 1.00 96.44 81 GLN A CA 1
ATOM 590 C C . GLN A 1 81 ? 8.793 6.062 -16.176 1.00 96.44 81 GLN A C 1
ATOM 592 O O . GLN A 1 81 ? 9.252 6.335 -17.278 1.00 96.44 81 GLN A O 1
ATOM 597 N N . CYS A 1 82 ? 9.547 5.491 -15.232 1.00 95.12 82 CYS A N 1
ATOM 598 C CA . CYS A 1 82 ? 10.961 5.188 -15.459 1.00 95.12 82 CYS A CA 1
ATOM 599 C C . CYS A 1 82 ? 11.190 4.192 -16.611 1.00 95.12 82 CYS A C 1
ATOM 601 O O . CYS A 1 82 ? 12.170 4.330 -17.342 1.00 95.12 82 CYS A O 1
ATOM 603 N N . VAL A 1 83 ? 10.312 3.196 -16.787 1.00 95.50 83 VAL A N 1
ATOM 604 C CA . VAL A 1 83 ? 10.382 2.259 -17.925 1.00 95.50 83 VAL A CA 1
ATOM 605 C C . VAL A 1 83 ? 10.121 2.987 -19.245 1.00 95.50 83 VAL A C 1
ATOM 607 O O . VAL A 1 83 ? 10.843 2.772 -20.219 1.00 95.50 83 VAL A O 1
ATOM 610 N N . GLU A 1 84 ? 9.121 3.865 -19.284 1.00 95.38 84 GLU A N 1
ATOM 611 C CA . GLU A 1 84 ? 8.803 4.672 -20.466 1.00 95.38 84 GLU A CA 1
ATOM 612 C C . GLU A 1 84 ? 9.955 5.610 -20.844 1.00 95.38 84 GLU A C 1
ATOM 614 O O . GLU A 1 84 ? 10.370 5.642 -22.006 1.00 95.38 84 GLU A O 1
ATOM 619 N N . ASP A 1 85 ? 10.525 6.302 -19.857 1.00 94.25 85 ASP A N 1
ATOM 620 C CA . ASP A 1 85 ? 11.663 7.203 -20.038 1.00 94.25 85 ASP A CA 1
ATOM 621 C C . ASP A 1 85 ? 12.895 6.441 -20.549 1.00 94.25 85 ASP A C 1
ATOM 623 O O . ASP A 1 85 ? 13.592 6.907 -21.455 1.00 94.25 85 ASP A O 1
ATOM 627 N N . TYR A 1 86 ? 13.140 5.234 -20.023 1.00 93.19 86 TYR A N 1
ATOM 628 C CA . TYR A 1 86 ? 14.219 4.367 -20.493 1.00 93.19 86 TYR A CA 1
ATOM 629 C C . TYR A 1 86 ? 14.030 3.967 -21.961 1.00 93.19 86 TYR A C 1
ATOM 631 O O . TYR A 1 86 ? 14.951 4.107 -22.765 1.00 93.19 86 TYR A O 1
ATOM 639 N N . LEU A 1 87 ? 12.829 3.514 -22.337 1.00 92.19 87 LEU A N 1
ATOM 640 C CA . LEU A 1 87 ? 12.511 3.141 -23.719 1.00 92.19 87 LEU A CA 1
ATOM 641 C C . LEU A 1 87 ? 12.631 4.331 -24.680 1.00 92.19 87 LEU A C 1
ATOM 643 O O . LEU A 1 87 ? 13.071 4.167 -25.819 1.00 92.19 87 LEU A O 1
ATOM 647 N N . ALA A 1 88 ? 12.244 5.531 -24.244 1.00 92.19 88 ALA A N 1
ATOM 648 C CA . ALA A 1 88 ? 12.405 6.748 -25.030 1.00 92.19 88 ALA A CA 1
ATOM 649 C C . ALA A 1 88 ? 13.889 7.085 -25.250 1.00 92.19 88 ALA A C 1
ATOM 651 O O . ALA A 1 88 ? 14.292 7.363 -26.383 1.00 92.19 88 ALA A O 1
ATOM 652 N N . ALA A 1 89 ? 14.705 7.006 -24.194 1.00 90.00 89 ALA A N 1
ATOM 653 C CA . ALA A 1 89 ? 16.145 7.232 -24.270 1.00 90.00 89 ALA A CA 1
ATOM 654 C C . ALA A 1 89 ? 16.850 6.207 -25.175 1.00 90.00 89 ALA A C 1
ATOM 656 O O . ALA A 1 89 ? 17.697 6.589 -25.983 1.00 90.00 89 ALA A O 1
ATOM 657 N N . ASP A 1 90 ? 16.466 4.931 -25.093 1.00 87.94 90 ASP A N 1
ATOM 658 C CA . ASP A 1 90 ? 17.011 3.855 -25.927 1.00 87.94 90 ASP A CA 1
ATOM 659 C C . ASP A 1 90 ? 16.705 4.077 -27.419 1.00 87.94 90 ASP A C 1
ATOM 661 O O . ASP A 1 90 ? 17.612 4.075 -28.257 1.00 87.94 90 ASP A O 1
ATOM 665 N N . ARG A 1 91 ? 15.448 4.406 -27.759 1.00 87.81 91 ARG A N 1
ATOM 666 C CA . ARG A 1 91 ? 15.049 4.756 -29.137 1.00 87.81 91 ARG A CA 1
ATOM 667 C C . ARG A 1 91 ? 15.802 5.975 -29.663 1.00 87.81 91 ARG A C 1
ATOM 669 O O . ARG A 1 91 ? 16.252 5.974 -30.811 1.00 87.81 91 ARG A O 1
ATOM 676 N N . PHE A 1 92 ? 15.941 7.011 -28.835 1.00 86.25 92 PHE A N 1
ATOM 677 C CA . PHE A 1 92 ? 16.690 8.209 -29.200 1.00 86.25 92 PHE A CA 1
ATOM 678 C C . PHE A 1 92 ? 18.160 7.874 -29.480 1.00 86.25 92 PHE A C 1
ATOM 680 O O . PHE A 1 92 ? 18.678 8.233 -30.540 1.00 86.25 92 PHE A O 1
ATOM 687 N N . GLY A 1 93 ? 18.803 7.108 -28.595 1.00 82.88 93 GLY A N 1
ATOM 688 C CA . GLY A 1 93 ? 20.169 6.622 -28.780 1.00 82.88 93 GLY A CA 1
ATOM 689 C C . GLY A 1 93 ? 20.337 5.839 -30.084 1.00 82.88 93 GLY A C 1
ATOM 690 O O . GLY A 1 93 ? 21.210 6.167 -30.889 1.00 82.88 93 GLY A O 1
ATOM 691 N N . ALA A 1 94 ? 19.458 4.871 -30.353 1.00 80.19 94 ALA A N 1
ATOM 692 C CA . ALA A 1 94 ? 19.487 4.082 -31.586 1.00 80.19 94 ALA A CA 1
ATOM 693 C C . ALA A 1 94 ? 19.394 4.955 -32.854 1.00 80.19 94 ALA A C 1
ATOM 695 O O . ALA A 1 94 ? 20.120 4.726 -33.825 1.00 80.19 94 ALA A O 1
ATOM 696 N N . SER A 1 95 ? 18.561 6.002 -32.837 1.00 72.94 95 SER A N 1
ATOM 697 C CA . SER A 1 95 ? 18.428 6.942 -33.962 1.00 72.94 95 SER A CA 1
ATOM 698 C C . SER A 1 95 ? 19.649 7.862 -34.155 1.00 72.94 95 SER A C 1
ATOM 700 O O . SER A 1 95 ? 20.007 8.190 -35.290 1.00 72.94 95 SER A O 1
ATOM 702 N N . GLY A 1 96 ? 20.334 8.231 -33.066 1.00 60.81 96 GLY A N 1
ATOM 703 C CA . GLY A 1 96 ? 21.533 9.077 -33.094 1.00 60.81 96 GLY A CA 1
ATOM 704 C C . GLY A 1 96 ? 22.794 8.356 -33.585 1.00 60.81 96 GLY A C 1
ATOM 705 O O . GLY A 1 96 ? 23.632 8.966 -34.244 1.00 60.81 96 GLY A O 1
ATOM 706 N N . PHE A 1 97 ? 22.918 7.048 -33.336 1.00 57.44 97 PHE A N 1
ATOM 707 C CA . PHE A 1 97 ? 24.039 6.236 -33.836 1.00 57.44 97 PHE A CA 1
ATOM 708 C C . PHE A 1 97 ? 23.803 5.661 -35.246 1.00 57.44 97 PHE A C 1
ATOM 710 O O . PHE A 1 97 ? 24.764 5.407 -35.980 1.00 57.44 97 PHE A O 1
ATOM 717 N N . GLY A 1 98 ? 22.542 5.496 -35.664 1.00 50.94 98 GLY A N 1
ATOM 718 C CA . GLY A 1 98 ? 22.192 5.020 -37.008 1.00 50.94 98 GLY A CA 1
ATOM 719 C C . GLY A 1 98 ? 22.557 6.007 -38.124 1.00 50.94 98 GLY A C 1
ATOM 720 O O . GLY A 1 98 ? 23.007 5.597 -39.189 1.00 50.94 98 GLY A O 1
ATOM 721 N N . THR A 1 99 ? 22.455 7.313 -37.868 1.00 52.47 99 THR A N 1
ATOM 722 C CA . THR A 1 99 ? 22.780 8.360 -38.858 1.00 52.47 99 THR A CA 1
ATOM 723 C C . THR A 1 99 ? 24.283 8.626 -38.992 1.00 52.47 99 THR A C 1
ATOM 725 O O . THR A 1 99 ? 24.763 8.901 -40.091 1.00 52.47 99 THR A O 1
ATOM 728 N N . ALA A 1 100 ? 25.056 8.477 -37.911 1.00 50.97 100 ALA A N 1
ATOM 729 C CA . ALA A 1 100 ? 26.514 8.623 -37.949 1.00 50.97 100 ALA A CA 1
ATOM 730 C C . ALA A 1 100 ? 27.211 7.496 -38.740 1.00 50.97 100 ALA A C 1
ATOM 732 O O . ALA A 1 100 ? 28.254 7.723 -39.351 1.00 50.97 100 ALA A O 1
ATOM 733 N N . THR A 1 101 ? 26.620 6.297 -38.775 1.00 49.78 101 THR A N 1
ATOM 734 C CA . THR A 1 101 ? 27.172 5.148 -39.518 1.00 49.78 101 THR A CA 1
ATOM 735 C C . THR A 1 101 ? 26.840 5.212 -41.020 1.00 49.78 101 THR A C 1
ATOM 737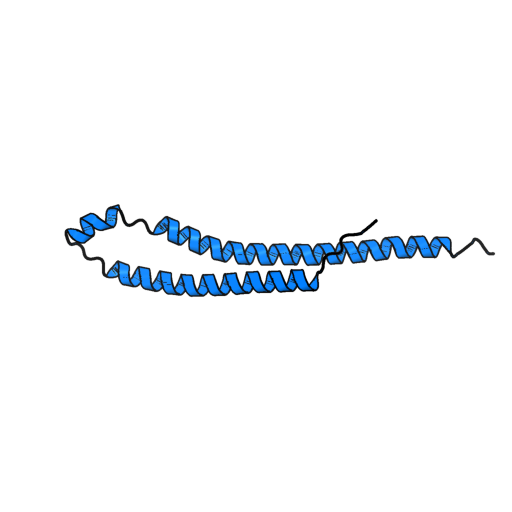 O O . THR A 1 101 ? 27.637 4.781 -41.855 1.00 49.78 101 THR A O 1
ATOM 740 N N . ASP A 1 102 ? 25.713 5.825 -41.390 1.00 50.09 102 ASP A N 1
ATOM 741 C CA . ASP A 1 102 ? 25.290 5.997 -42.791 1.00 50.09 102 ASP A CA 1
ATOM 742 C C . ASP A 1 102 ? 26.079 7.120 -43.509 1.00 50.09 102 ASP A C 1
ATOM 744 O O . ASP A 1 102 ? 26.411 7.032 -44.692 1.00 50.09 102 ASP A O 1
ATOM 748 N N . LEU A 1 103 ? 26.512 8.147 -42.766 1.00 50.78 103 LEU A N 1
ATOM 749 C CA . LEU A 1 103 ? 27.420 9.192 -43.268 1.00 50.78 103 LEU A CA 1
ATOM 750 C C . LEU A 1 103 ? 28.869 8.713 -43.474 1.00 50.78 103 LEU A C 1
ATOM 752 O O . LEU A 1 103 ? 29.599 9.318 -44.253 1.00 50.78 103 LEU A O 1
ATOM 756 N N . ALA A 1 104 ? 29.288 7.625 -42.821 1.00 54.78 104 ALA A N 1
ATOM 757 C CA . ALA A 1 104 ? 30.628 7.051 -42.981 1.00 54.78 104 ALA A CA 1
ATOM 758 C C . ALA A 1 104 ? 30.732 6.032 -44.137 1.00 54.78 104 ALA A C 1
ATOM 760 O O . ALA A 1 104 ? 31.838 5.697 -44.558 1.00 54.78 104 ALA A O 1
ATOM 761 N N . THR A 1 105 ? 29.603 5.543 -44.666 1.00 54.78 105 THR A N 1
ATOM 762 C CA . THR A 1 105 ? 29.556 4.574 -45.783 1.00 54.78 105 THR A CA 1
ATOM 763 C C . THR A 1 105 ? 29.231 5.214 -47.136 1.00 54.78 105 THR A C 1
ATOM 765 O O . THR A 1 105 ? 29.563 4.645 -48.178 1.00 54.78 105 THR A O 1
ATOM 768 N N . ARG A 1 106 ? 28.699 6.443 -47.157 1.00 51.81 106 ARG A N 1
ATOM 769 C CA . ARG A 1 106 ? 28.709 7.312 -48.343 1.00 51.81 106 ARG A CA 1
ATOM 770 C C . ARG A 1 106 ? 30.047 8.042 -48.453 1.00 51.81 106 ARG A C 1
ATOM 772 O O . ARG A 1 106 ? 30.170 9.210 -48.099 1.00 51.81 106 ARG A O 1
ATOM 779 N N . GLY A 1 107 ? 31.063 7.340 -48.954 1.00 51.56 107 GLY A N 1
ATOM 780 C CA . GLY A 1 107 ? 32.294 7.989 -49.408 1.00 51.56 107 GLY A CA 1
ATOM 781 C C . GLY A 1 107 ? 31.992 9.081 -50.451 1.00 51.56 107 GLY A C 1
ATOM 782 O O . GLY A 1 107 ? 30.985 8.977 -51.159 1.00 51.56 107 GLY A O 1
ATOM 783 N N . PRO A 1 108 ? 32.836 10.122 -50.574 1.00 50.78 108 PRO A N 1
ATOM 784 C CA . PRO A 1 108 ? 32.691 11.130 -51.616 1.00 50.78 108 PRO A CA 1
ATOM 785 C C . PRO A 1 108 ? 33.016 10.475 -52.964 1.00 50.78 108 PRO A C 1
ATOM 787 O O . PRO A 1 108 ? 34.172 10.384 -53.367 1.00 50.78 108 PRO A O 1
ATOM 790 N N . GLY A 1 109 ? 31.995 9.933 -53.622 1.00 54.25 109 GLY A N 1
ATOM 791 C CA . GLY A 1 109 ? 32.082 9.358 -54.956 1.00 54.25 109 GLY A CA 1
ATOM 792 C C . GLY A 1 109 ? 31.182 10.130 -55.907 1.00 54.25 109 GLY A C 1
ATOM 793 O O . GLY A 1 109 ? 29.964 9.964 -55.847 1.00 54.25 109 GLY A O 1
ATOM 794 N N . GLY A 1 110 ? 31.795 10.941 -56.774 1.00 42.09 110 GLY A N 1
ATOM 795 C CA . GLY A 1 110 ? 31.145 11.633 -57.889 1.00 42.09 110 GLY A CA 1
ATOM 796 C C . GLY A 1 110 ? 31.634 13.055 -58.062 1.00 42.09 110 GLY A C 1
ATOM 797 O O . GLY A 1 110 ? 30.883 13.956 -57.640 1.00 42.09 110 GLY A O 1
#

Nearest PDB structures (foldseek):
  4j11-assembly2_D  TM=7.345E-01  e=3.048E-01  Bacillus anthracis str. Sterne
  5n7i-assembly2_B  TM=5.823E-01  e=3.106E+00  Homo sapiens

Solvent-accessible surface area (backbone atoms only — not comparable to full-atom values): 6295 Å² total; per-residue (Å²): 136,86,81,88,76,80,63,52,68,64,54,46,53,50,24,54,51,40,31,50,53,17,52,55,49,42,55,53,48,55,54,50,52,55,49,48,56,57,56,54,73,66,61,61,88,48,74,68,38,66,68,43,54,85,73,61,71,61,61,70,60,52,51,52,55,58,49,49,26,54,50,30,42,51,51,21,53,53,50,43,51,53,44,53,52,49,54,52,52,50,54,50,50,55,58,62,56,54,53,60,55,55,62,70,69,60,65,100,79,131

Organism: NCBI:txid589240

Mean predicted aligned error: 9.38 Å

Radius of gyration: 27.35 Å; Cα contacts (8 Å, |Δi|>4): 40; chains: 1; bounding box: 52×19×92 Å

Secondary structure (DSSP, 8-state):
-------HHHHHHHHHHHHHHHHHHHHHHHHHHHHHHHHHTT--SSHHHHHHGGG---HHHHHHHHHHHHHHHHHHHHHHHHHHHHHHHHHHHHHHHHHHHHHHHS----